Protein AF-A0A453CJI8-F1 (afdb_monomer)

Sequence (149 aa):
KGKRKSSNVQNAESRTASELHGVVWPTHIMERPDSEFKEKLMRLLRKPFSQGECDTLLDKATTRPPATMKRQTRGGVKYYNSEHERQPSYFDGHPDLAKQVRVESASKPNQLALLRGFFFWMENIAHHDQFRPWRDDFKQYKVTMVEIE

Solvent-accessible surface area (backbone atoms only — not comparable to full-atom values): 9452 Å² total; per-residue (Å²): 140,82,92,82,88,83,84,91,82,85,86,68,83,89,69,71,82,52,69,85,68,80,40,85,70,66,64,60,70,72,73,46,78,92,41,74,59,55,54,55,49,51,58,60,62,68,50,79,84,51,70,71,57,35,53,52,51,50,48,61,34,61,48,53,51,59,24,78,42,81,44,83,50,100,92,44,78,46,77,47,70,39,92,84,47,58,38,79,18,56,36,71,77,33,56,70,57,41,44,40,55,72,72,64,39,88,42,71,52,38,30,36,44,52,48,52,40,50,55,51,34,67,78,38,66,87,46,93,81,54,67,60,77,90,52,78,67,69,62,66,63,56,56,64,66,69,75,72,122

Structure (mmCIF, N/CA/C/O backbone):
data_AF-A0A453CJI8-F1
#
_entry.id   AF-A0A453CJI8-F1
#
loop_
_atom_site.group_PDB
_atom_site.id
_atom_site.type_symbol
_atom_site.label_atom_id
_atom_site.label_alt_id
_atom_site.label_comp_id
_atom_site.label_asym_id
_atom_site.label_entity_id
_atom_site.label_seq_id
_atom_site.pdbx_PDB_ins_code
_atom_site.Cartn_x
_atom_site.Cartn_y
_atom_site.Cartn_z
_atom_site.occupancy
_atom_site.B_iso_or_equiv
_atom_site.auth_seq_id
_atom_site.auth_comp_id
_atom_site.auth_asym_id
_atom_site.auth_atom_id
_atom_site.pdbx_PDB_model_num
ATOM 1 N N . LYS A 1 1 ? -19.364 -3.596 62.064 1.00 39.44 1 LYS A N 1
ATOM 2 C CA . LYS A 1 1 ? -19.762 -4.737 61.195 1.00 39.44 1 LYS A CA 1
ATOM 3 C C . LYS A 1 1 ? -20.541 -4.154 60.021 1.00 39.44 1 LYS A C 1
ATOM 5 O O . LYS A 1 1 ? -21.471 -3.427 60.296 1.00 39.44 1 LYS A O 1
ATOM 10 N N . GLY A 1 2 ? -20.259 -4.310 58.737 1.00 37.34 2 GLY A N 1
ATOM 11 C CA . GLY A 1 2 ? -19.220 -4.964 57.955 1.00 37.34 2 GLY A CA 1
ATOM 12 C C . GLY A 1 2 ? -19.528 -4.554 56.507 1.00 37.34 2 GLY A C 1
ATOM 13 O O . GLY A 1 2 ? -20.677 -4.607 56.082 1.00 37.34 2 GLY A O 1
ATOM 14 N N . LYS A 1 3 ? -18.528 -4.043 55.795 1.00 42.19 3 LYS A N 1
ATOM 15 C CA . LYS A 1 3 ? -18.632 -3.522 54.429 1.00 42.19 3 LYS A CA 1
ATOM 16 C C . LYS A 1 3 ? -18.621 -4.694 53.448 1.00 42.19 3 LYS A C 1
ATOM 18 O O . LYS A 1 3 ? -17.707 -5.506 53.539 1.00 42.19 3 LYS A O 1
ATOM 23 N N . ARG A 1 4 ? -19.554 -4.760 52.491 1.00 39.69 4 ARG A N 1
ATOM 24 C CA . ARG A 1 4 ? -19.393 -5.582 51.277 1.00 39.69 4 ARG A CA 1
ATOM 25 C C . ARG A 1 4 ? -19.924 -4.856 50.041 1.00 39.69 4 ARG A C 1
ATOM 27 O O . ARG A 1 4 ? -21.121 -4.703 49.848 1.00 39.69 4 ARG A O 1
ATOM 34 N N . LYS A 1 5 ? -18.957 -4.396 49.241 1.00 40.56 5 LYS A N 1
ATOM 35 C CA . LYS A 1 5 ? -19.054 -4.156 47.798 1.00 40.56 5 LYS A CA 1
ATOM 36 C C . LYS A 1 5 ? -19.120 -5.513 47.082 1.00 40.56 5 LYS A C 1
ATOM 38 O O . LYS A 1 5 ? -18.437 -6.433 47.520 1.00 40.56 5 LYS A O 1
ATOM 43 N N . SER A 1 6 ? -19.815 -5.584 45.950 1.00 35.44 6 SER A N 1
ATOM 44 C CA . SER A 1 6 ? -19.472 -6.469 44.824 1.00 35.44 6 SER A CA 1
ATOM 45 C C . SER A 1 6 ? -20.203 -5.920 43.588 1.00 35.44 6 SER A C 1
ATOM 47 O O . SER A 1 6 ? -21.424 -5.911 43.564 1.00 35.44 6 SER A O 1
ATOM 49 N N . SER A 1 7 ? -19.579 -5.078 42.758 1.00 34.38 7 SER A N 1
ATOM 50 C CA . SER A 1 7 ? -18.630 -5.385 41.670 1.00 34.38 7 SER A CA 1
ATOM 51 C C . SER A 1 7 ? -19.257 -6.193 40.525 1.00 34.38 7 SER A C 1
ATOM 53 O O . SER A 1 7 ? -18.996 -7.383 40.395 1.00 34.38 7 SER A O 1
ATOM 55 N N . ASN A 1 8 ? -20.029 -5.525 39.661 1.00 34.75 8 ASN A N 1
ATOM 56 C CA . ASN A 1 8 ? -20.227 -5.984 38.287 1.00 34.75 8 ASN A CA 1
ATOM 57 C C . ASN A 1 8 ? -19.208 -5.250 37.399 1.00 34.75 8 ASN A C 1
ATOM 59 O O . ASN A 1 8 ? -19.454 -4.140 36.933 1.00 34.75 8 ASN A O 1
ATOM 63 N N . VAL A 1 9 ? -18.012 -5.828 37.279 1.00 42.09 9 VAL A N 1
ATOM 64 C CA . VAL A 1 9 ? -16.918 -5.346 36.424 1.00 42.09 9 VAL A CA 1
ATOM 65 C C . VAL A 1 9 ? -16.673 -6.427 35.382 1.00 42.09 9 VAL A C 1
ATOM 67 O O . VAL A 1 9 ? -15.809 -7.269 35.579 1.00 42.09 9 VAL A O 1
ATOM 70 N N . GLN A 1 10 ? -17.467 -6.442 34.311 1.00 38.75 10 GLN A N 1
ATOM 71 C CA . GLN A 1 10 ? -17.200 -7.272 33.125 1.00 38.75 10 GLN A CA 1
ATOM 72 C C . GLN A 1 10 ? -17.593 -6.588 31.804 1.00 38.75 10 GLN A C 1
ATOM 74 O O . GLN A 1 10 ? -17.902 -7.250 30.825 1.00 38.75 10 GLN A O 1
ATOM 79 N N . ASN A 1 11 ? -17.571 -5.252 31.730 1.00 37.72 11 ASN A N 1
ATOM 80 C CA . ASN A 1 11 ? -17.839 -4.563 30.461 1.00 37.72 11 ASN A CA 1
ATOM 81 C C . ASN A 1 11 ? -16.951 -3.330 30.245 1.00 37.72 11 ASN A C 1
ATOM 83 O O . ASN A 1 11 ? -17.437 -2.227 29.999 1.00 37.72 11 ASN A O 1
ATOM 87 N N . ALA A 1 12 ? -15.639 -3.503 30.417 1.00 36.25 12 ALA A N 1
ATOM 88 C CA . ALA A 1 12 ? -14.665 -2.429 30.211 1.00 36.25 12 ALA A CA 1
ATOM 89 C C . ALA A 1 12 ? -13.472 -2.811 29.315 1.00 36.25 12 ALA A C 1
ATOM 91 O O . ALA A 1 12 ? -12.728 -1.922 28.917 1.00 36.25 12 ALA A O 1
ATOM 92 N N . GLU A 1 13 ? -13.296 -4.084 28.943 1.00 40.97 13 GLU A N 1
ATOM 93 C CA . GLU A 1 13 ? -12.120 -4.516 28.163 1.00 40.97 13 GLU A CA 1
ATOM 94 C C . GLU A 1 13 ? -12.298 -4.427 26.641 1.00 40.97 13 GLU A C 1
ATOM 96 O O . GLU A 1 13 ? -11.321 -4.493 25.903 1.00 40.97 13 GLU A O 1
ATOM 101 N N . SER A 1 14 ? -13.510 -4.179 26.137 1.00 42.97 14 SER A N 1
ATOM 102 C CA . SER A 1 14 ? -13.746 -4.044 24.689 1.00 42.97 14 SER A CA 1
ATOM 103 C C . SER A 1 14 ? -13.574 -2.614 24.160 1.00 42.97 14 SER A C 1
ATOM 105 O O . SER A 1 14 ? -13.653 -2.397 22.954 1.00 42.97 14 SER A O 1
ATOM 107 N N . ARG A 1 15 ? -13.370 -1.620 25.037 1.00 43.38 15 ARG A N 1
ATOM 108 C CA . ARG A 1 15 ? -13.363 -0.193 24.659 1.00 43.38 15 ARG A CA 1
ATOM 109 C C . ARG A 1 15 ? -11.976 0.424 24.470 1.00 43.38 15 ARG A C 1
ATOM 111 O O . ARG A 1 15 ? -11.882 1.503 23.906 1.00 43.38 15 ARG A O 1
ATOM 118 N N . THR A 1 16 ? -10.895 -0.240 24.868 1.00 46.06 16 THR A N 1
ATOM 119 C CA . THR A 1 16 ? -9.615 0.452 25.132 1.00 46.06 16 THR A CA 1
ATOM 120 C C . THR A 1 16 ? -8.413 -0.042 24.329 1.00 46.06 16 THR A C 1
ATOM 122 O O . THR A 1 16 ? -7.276 0.243 24.692 1.00 46.06 16 THR A O 1
ATOM 125 N N . ALA A 1 17 ? -8.617 -0.727 23.200 1.00 44.47 17 ALA A N 1
ATOM 126 C CA . ALA A 1 17 ? -7.512 -1.039 22.284 1.00 44.47 17 ALA A CA 1
ATOM 127 C C . ALA A 1 17 ? -7.399 -0.064 21.093 1.00 44.47 17 ALA A C 1
ATOM 129 O O . ALA A 1 17 ? -6.310 0.082 20.538 1.00 44.47 17 ALA A O 1
ATOM 130 N N . SER A 1 18 ? -8.493 0.613 20.721 1.00 47.69 18 SER A N 1
ATOM 131 C CA . SER A 1 18 ? -8.573 1.437 19.500 1.00 47.69 18 SER A CA 1
ATOM 132 C C . SER A 1 18 ? -8.396 2.945 19.733 1.00 47.69 18 SER A C 1
ATOM 134 O O . SER A 1 18 ? -8.061 3.670 18.801 1.00 47.69 18 SER A O 1
ATOM 136 N N . GLU A 1 19 ? -8.584 3.441 20.959 1.00 45.34 19 GLU A N 1
ATOM 137 C CA . GLU A 1 19 ? -8.604 4.890 21.238 1.00 45.34 19 GLU A CA 1
ATOM 138 C C . GLU A 1 19 ? -7.224 5.535 21.426 1.00 45.34 19 GLU A C 1
ATOM 140 O O . GLU A 1 19 ? -7.112 6.757 21.409 1.00 45.34 19 GLU A O 1
ATOM 145 N N . LEU A 1 20 ? -6.147 4.758 21.559 1.00 47.41 20 LEU A N 1
ATOM 146 C CA . LEU A 1 20 ? -4.849 5.316 21.960 1.00 47.41 20 LEU A CA 1
ATOM 147 C C . LEU A 1 20 ? -4.075 6.031 20.840 1.00 47.41 20 LEU A C 1
ATOM 149 O O . LEU A 1 20 ? -3.029 6.611 21.120 1.00 47.41 20 LEU A O 1
ATOM 153 N N . HIS A 1 21 ? -4.550 6.021 19.588 1.00 51.66 21 HIS A N 1
ATOM 154 C CA . HIS A 1 21 ? -3.794 6.641 18.489 1.00 51.66 21 HIS A CA 1
ATOM 155 C C . HIS A 1 21 ? -4.623 7.309 17.377 1.00 51.66 21 HIS A C 1
ATOM 157 O O . HIS A 1 21 ? -4.075 7.650 16.326 1.00 51.66 21 HIS A O 1
ATOM 163 N N . GLY A 1 22 ? -5.931 7.504 17.591 1.00 55.12 22 GLY A N 1
ATOM 164 C CA . GLY A 1 22 ? -6.822 8.174 16.630 1.00 55.12 22 GLY A CA 1
ATOM 165 C C . GLY A 1 22 ? -7.068 7.405 15.326 1.00 55.12 22 GLY A C 1
ATOM 166 O O . GLY A 1 22 ? -7.622 7.975 14.388 1.00 55.12 22 GLY A O 1
ATOM 167 N N . VAL A 1 23 ? -6.662 6.129 15.263 1.00 59.59 23 VAL A N 1
ATOM 168 C CA . VAL A 1 23 ? -6.864 5.268 14.097 1.00 59.59 23 VAL A CA 1
ATOM 169 C C . VAL A 1 23 ? -8.098 4.401 14.286 1.00 59.59 23 VAL A C 1
ATOM 171 O O . VAL A 1 23 ? -8.090 3.439 15.053 1.00 59.59 23 VAL A O 1
ATOM 174 N N . VAL A 1 24 ? -9.162 4.741 13.562 1.00 63.75 24 VAL A N 1
ATOM 175 C CA . VAL A 1 24 ? -10.389 3.942 13.517 1.00 63.75 24 VAL A CA 1
ATOM 176 C C . VAL A 1 24 ? -10.178 2.806 12.525 1.00 63.75 24 VAL A C 1
ATOM 178 O O . VAL A 1 24 ? -10.236 3.000 11.312 1.00 63.75 24 VAL A O 1
ATOM 181 N N . TRP A 1 25 ? -9.907 1.616 13.050 1.00 69.31 25 TRP A N 1
ATOM 182 C CA . TRP A 1 25 ? -9.832 0.410 12.237 1.00 69.31 25 TRP A CA 1
ATOM 183 C C . TRP A 1 25 ? -11.227 -0.093 11.882 1.00 69.31 25 TRP A C 1
ATOM 185 O O . TRP A 1 25 ? -12.130 -0.017 12.722 1.00 69.31 25 TRP A O 1
ATOM 195 N N . PRO A 1 26 ? -11.427 -0.647 10.675 1.00 69.38 26 PRO A N 1
ATOM 196 C CA . PRO A 1 26 ? -12.716 -1.215 10.341 1.00 69.38 26 PRO A CA 1
ATOM 197 C C . PRO A 1 26 ? -12.994 -2.427 11.245 1.00 69.38 26 PRO A C 1
ATOM 199 O O . PRO A 1 26 ? -12.104 -3.241 11.510 1.00 69.38 26 PRO A O 1
ATOM 202 N N . THR A 1 27 ? -14.236 -2.559 11.715 1.00 72.81 27 THR A N 1
ATOM 203 C CA . THR A 1 27 ? -14.619 -3.553 12.736 1.00 72.81 27 THR A CA 1
ATOM 204 C C . THR A 1 27 ? -14.308 -4.993 12.323 1.00 72.81 27 THR A C 1
ATOM 206 O O . THR A 1 27 ? -14.000 -5.818 13.180 1.00 72.81 27 THR A O 1
ATOM 209 N N . HIS A 1 28 ? -14.263 -5.277 11.016 1.00 78.44 28 HIS A N 1
ATOM 210 C CA . HIS A 1 28 ? -13.969 -6.606 10.476 1.00 78.44 28 HIS A CA 1
ATOM 211 C C . HIS A 1 28 ? -12.599 -7.166 10.903 1.00 78.44 28 HIS A C 1
ATOM 213 O O . HIS A 1 28 ? -12.446 -8.383 10.997 1.00 78.44 28 HIS A O 1
ATOM 219 N N . ILE A 1 29 ? -11.597 -6.314 11.176 1.00 82.69 29 ILE A N 1
ATOM 220 C CA . ILE A 1 29 ? -10.287 -6.778 11.671 1.00 82.69 29 ILE A CA 1
ATOM 221 C C . ILE A 1 29 ? -10.447 -7.352 13.083 1.00 82.69 29 ILE A C 1
ATOM 223 O O . ILE A 1 29 ? -9.816 -8.349 13.425 1.00 82.69 29 ILE A O 1
ATOM 227 N N . MET A 1 30 ? -11.291 -6.729 13.910 1.00 81.62 30 MET A N 1
ATOM 228 C CA . MET A 1 30 ? -11.521 -7.136 15.300 1.00 81.62 30 MET A CA 1
ATOM 229 C C . MET A 1 30 ? -12.447 -8.348 15.395 1.00 81.62 30 MET A C 1
ATOM 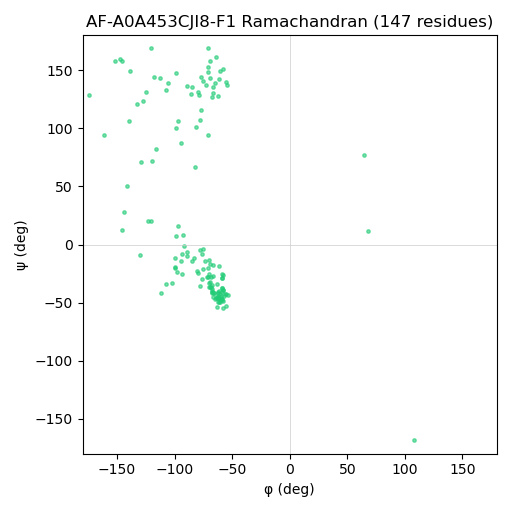231 O O . MET A 1 30 ? -12.221 -9.207 16.240 1.00 81.62 30 MET A O 1
ATOM 235 N N . GLU A 1 31 ? -13.434 -8.439 14.502 1.00 81.44 31 GLU A N 1
ATOM 236 C CA . GLU A 1 31 ? -14.384 -9.558 14.412 1.00 81.44 31 GLU A CA 1
ATOM 237 C C . GLU A 1 31 ? -13.749 -10.874 13.929 1.00 81.44 31 GLU A C 1
ATOM 239 O O . GLU A 1 31 ? -14.347 -11.941 14.078 1.00 81.44 31 GLU A O 1
ATOM 244 N N . ARG A 1 32 ? -12.553 -10.812 13.333 1.00 81.50 32 ARG A N 1
ATOM 245 C CA . ARG A 1 32 ? -11.789 -11.991 12.915 1.00 81.50 32 ARG A CA 1
ATOM 246 C C . ARG A 1 32 ? -11.271 -12.774 14.129 1.00 81.50 32 ARG A C 1
ATOM 248 O O . ARG A 1 32 ? -10.844 -12.143 15.100 1.00 81.50 32 ARG A O 1
ATOM 255 N N . PRO A 1 33 ? -11.244 -14.119 14.074 1.00 83.56 33 PRO A N 1
ATOM 256 C CA . PRO A 1 33 ? -10.629 -14.929 15.122 1.00 83.56 33 PRO A CA 1
ATOM 257 C C . PRO A 1 33 ? -9.157 -14.549 15.304 1.00 83.56 33 PRO A C 1
ATOM 259 O O . PRO A 1 33 ? -8.505 -14.070 14.370 1.00 83.56 33 PRO A O 1
ATOM 262 N N . ASP A 1 34 ? -8.650 -14.730 16.521 1.00 85.00 34 ASP A N 1
ATOM 263 C CA . ASP A 1 34 ? -7.247 -14.464 16.808 1.00 85.00 34 ASP A CA 1
ATOM 264 C C . ASP A 1 34 ? -6.359 -15.456 16.058 1.00 85.00 34 ASP A C 1
ATOM 266 O O . ASP A 1 34 ? -6.601 -16.662 16.038 1.00 85.00 34 ASP A O 1
ATOM 270 N N . SER A 1 35 ? -5.365 -14.908 15.368 1.00 87.44 35 SER A N 1
ATOM 271 C CA . SER A 1 35 ? -4.457 -15.638 14.499 1.00 87.44 35 SER A CA 1
ATOM 272 C C . SER A 1 35 ? -3.077 -14.996 14.571 1.00 87.44 35 SER A C 1
ATOM 274 O O . SER A 1 35 ? -2.954 -13.811 14.903 1.00 87.44 35 SER A O 1
ATOM 276 N N . GLU A 1 36 ? -2.032 -15.750 14.234 1.00 89.88 36 GLU A N 1
ATOM 277 C CA . GLU A 1 36 ? -0.663 -15.228 14.253 1.00 89.88 36 GLU A CA 1
ATOM 278 C C . GLU A 1 36 ? -0.523 -14.003 13.332 1.00 89.88 36 GLU A C 1
ATOM 280 O O . GLU A 1 36 ? 0.117 -13.008 13.693 1.00 89.88 36 GLU A O 1
ATOM 285 N N . PHE A 1 37 ? -1.186 -14.030 12.170 1.00 90.00 37 PHE A N 1
ATOM 286 C CA . PHE A 1 37 ? -1.243 -12.891 11.262 1.00 90.00 37 PHE A CA 1
ATOM 287 C C . PHE A 1 37 ? -1.912 -11.675 11.914 1.00 90.00 37 PHE A C 1
ATOM 289 O O . PHE A 1 37 ? -1.345 -10.578 11.890 1.00 90.00 37 PHE A O 1
ATOM 296 N N . LYS A 1 38 ? -3.092 -11.851 12.529 1.00 90.19 38 LYS A N 1
ATOM 297 C CA . LYS A 1 38 ? -3.832 -10.762 13.193 1.00 90.19 38 LYS A CA 1
ATOM 298 C C . LYS A 1 38 ? -3.006 -10.146 14.319 1.00 90.19 38 LYS A C 1
ATOM 300 O O . LYS A 1 38 ? -2.933 -8.922 14.418 1.00 90.19 38 LYS A O 1
ATOM 305 N N . GLU A 1 39 ? -2.355 -10.958 15.145 1.00 90.69 39 GLU A N 1
ATOM 306 C CA . GLU A 1 39 ? -1.529 -10.470 16.252 1.00 90.69 39 GLU A CA 1
ATOM 307 C C . GLU A 1 39 ? -0.325 -9.654 15.769 1.00 90.69 39 GLU A C 1
ATOM 309 O O . GLU A 1 39 ? -0.060 -8.559 16.284 1.00 90.69 39 GLU A O 1
ATOM 314 N N . LYS A 1 40 ? 0.397 -10.157 14.760 1.00 92.38 40 LYS A N 1
ATOM 315 C CA . LYS A 1 40 ? 1.536 -9.457 14.145 1.00 92.38 40 LYS A CA 1
ATOM 316 C C . LYS A 1 40 ? 1.101 -8.145 13.501 1.00 92.38 40 LYS A C 1
ATOM 318 O O . LYS A 1 40 ? 1.738 -7.114 13.738 1.00 92.38 40 LYS A O 1
ATOM 323 N N . LEU A 1 41 ? -0.009 -8.165 12.765 1.00 91.62 41 LEU A N 1
ATOM 324 C CA . LEU A 1 41 ? -0.614 -6.974 12.183 1.00 91.62 41 LEU A CA 1
ATOM 325 C C . 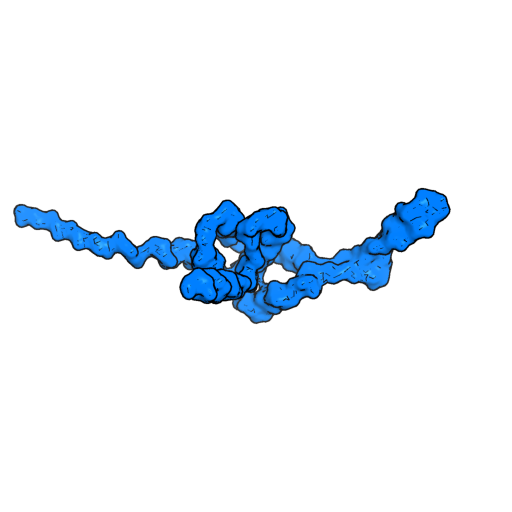LEU A 1 41 ? -0.948 -5.961 13.281 1.00 91.62 41 LEU A C 1
ATOM 327 O O . LEU A 1 41 ? -0.451 -4.840 13.252 1.00 91.62 41 LEU A O 1
ATOM 331 N N . MET A 1 42 ? -1.699 -6.353 14.310 1.00 89.62 42 MET A N 1
ATOM 332 C CA . MET A 1 42 ? -2.079 -5.452 15.403 1.00 89.62 42 MET A CA 1
ATOM 333 C C . MET A 1 42 ? -0.872 -4.855 16.127 1.00 89.62 42 MET A C 1
ATOM 335 O O . MET A 1 42 ? -0.884 -3.674 16.477 1.00 89.62 42 MET A O 1
ATOM 339 N N . ARG A 1 43 ? 0.204 -5.625 16.311 1.00 90.69 43 ARG A N 1
ATOM 340 C CA . ARG A 1 43 ? 1.460 -5.116 16.879 1.00 90.69 43 ARG A CA 1
ATOM 341 C C . ARG A 1 43 ? 2.086 -4.024 16.010 1.00 90.69 43 ARG A C 1
ATOM 343 O O . ARG A 1 43 ? 2.575 -3.035 16.551 1.00 90.69 43 ARG A O 1
ATOM 350 N N . LEU A 1 44 ? 2.066 -4.179 14.687 1.00 90.12 44 LEU A N 1
ATOM 351 C CA 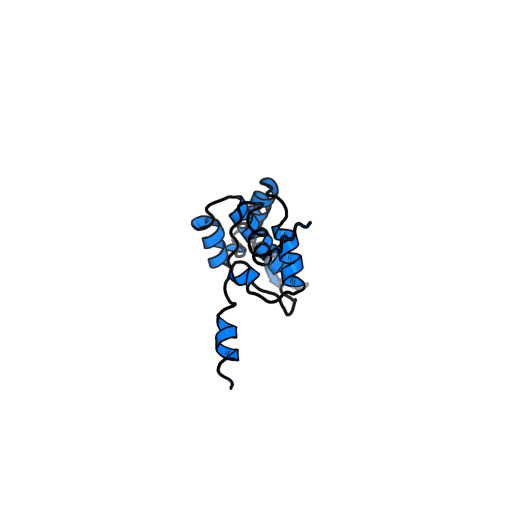. LEU A 1 44 ? 2.540 -3.150 13.756 1.00 90.12 44 LEU A CA 1
ATOM 352 C C . LEU A 1 44 ? 1.653 -1.909 13.773 1.00 90.12 44 LEU A C 1
ATOM 354 O O . LEU A 1 44 ? 2.164 -0.791 13.757 1.00 90.12 44 LEU A O 1
ATOM 358 N N . LEU A 1 45 ? 0.339 -2.097 13.840 1.00 86.62 45 LEU A N 1
ATOM 359 C CA . LEU A 1 45 ? -0.632 -1.005 13.827 1.00 86.62 45 LEU A CA 1
ATOM 360 C C . LEU A 1 45 ? -0.626 -0.188 15.124 1.00 86.62 45 LEU A C 1
ATOM 362 O O . LEU A 1 45 ? -0.895 1.008 15.086 1.00 86.62 45 LEU A O 1
ATOM 366 N N . ARG A 1 46 ? -0.248 -0.802 16.253 1.00 87.44 46 ARG A N 1
ATOM 367 C CA . ARG A 1 46 ? -0.048 -0.124 17.547 1.00 87.44 46 ARG A CA 1
ATOM 368 C C . ARG A 1 46 ? 1.172 0.797 17.587 1.00 87.44 46 ARG A C 1
ATOM 370 O O . ARG A 1 46 ? 1.300 1.573 18.530 1.00 87.44 46 ARG A O 1
ATOM 377 N N . LYS A 1 47 ? 2.087 0.714 16.614 1.00 88.25 47 LYS A N 1
ATOM 378 C CA . LYS A 1 47 ? 3.246 1.615 16.562 1.00 88.25 47 LYS A CA 1
ATOM 379 C C . LYS A 1 47 ? 2.774 3.066 16.413 1.00 88.25 47 LYS A C 1
ATOM 381 O O . LYS A 1 47 ? 1.844 3.315 15.642 1.00 88.25 47 LYS A O 1
ATOM 386 N N . PRO A 1 48 ? 3.437 4.034 17.063 1.00 87.75 48 PRO A N 1
ATOM 387 C CA . PRO A 1 48 ? 3.034 5.425 16.963 1.00 87.75 48 PRO A CA 1
ATOM 388 C C . PRO A 1 48 ? 3.185 5.969 15.542 1.00 87.75 48 PRO A C 1
ATOM 390 O O . PRO A 1 48 ? 3.885 5.395 14.702 1.00 87.75 48 PRO A O 1
ATOM 393 N N . PHE A 1 49 ? 2.507 7.078 15.267 1.00 87.38 49 PHE A N 1
ATOM 394 C CA . PHE A 1 49 ? 2.582 7.751 13.976 1.00 87.38 49 PHE A CA 1
ATOM 395 C C . PHE A 1 49 ? 3.979 8.338 13.735 1.00 87.38 49 PHE A C 1
ATOM 397 O O . PHE A 1 49 ? 4.542 8.994 14.608 1.00 87.38 49 PHE A O 1
ATOM 404 N N . SER A 1 50 ? 4.504 8.141 12.526 1.00 91.69 50 SER A N 1
ATOM 405 C CA . SER A 1 50 ? 5.737 8.764 12.049 1.00 91.69 50 SER A CA 1
ATOM 406 C C . SER A 1 50 ? 5.507 9.344 10.658 1.00 91.69 50 SER A C 1
ATOM 408 O O . SER A 1 50 ? 5.155 8.620 9.726 1.00 91.69 50 SER A O 1
ATOM 410 N N . GLN A 1 51 ? 5.714 10.655 10.512 1.00 90.62 51 GLN A N 1
ATOM 411 C CA . GLN A 1 51 ? 5.510 11.352 9.241 1.00 90.62 51 GLN A CA 1
ATOM 412 C C . GLN A 1 51 ? 6.460 10.826 8.156 1.00 90.62 51 GLN A C 1
ATOM 414 O O . GLN A 1 51 ? 6.009 10.479 7.070 1.00 90.62 51 GLN A O 1
ATOM 419 N N . GLY A 1 52 ? 7.750 10.663 8.476 1.00 93.69 52 GLY A N 1
ATOM 420 C CA . GLY A 1 52 ? 8.740 10.160 7.517 1.00 93.69 52 GLY A CA 1
ATOM 421 C C . GLY A 1 52 ? 8.451 8.731 7.047 1.00 93.69 52 GLY A C 1
ATOM 422 O O . GLY A 1 52 ? 8.669 8.402 5.883 1.00 93.69 52 GLY A O 1
ATOM 423 N N . GLU A 1 53 ? 7.896 7.889 7.923 1.00 94.94 53 GLU A N 1
ATOM 424 C CA . GLU A 1 53 ? 7.428 6.556 7.533 1.00 94.94 53 GLU A CA 1
ATOM 425 C C . GLU A 1 53 ? 6.232 6.646 6.582 1.00 94.94 53 GLU A C 1
ATOM 427 O O . GLU A 1 53 ? 6.215 5.968 5.557 1.00 94.94 53 GLU A O 1
ATOM 432 N N . CYS A 1 54 ? 5.259 7.508 6.889 1.00 92.38 54 CYS A N 1
ATOM 433 C CA . CYS A 1 54 ? 4.085 7.715 6.046 1.00 92.38 54 CYS A CA 1
ATOM 434 C C . CYS A 1 54 ? 4.482 8.153 4.637 1.00 92.38 54 CYS A C 1
ATOM 436 O O . CYS A 1 54 ? 4.016 7.560 3.666 1.00 92.38 54 CYS A O 1
ATOM 438 N N . ASP A 1 55 ? 5.369 9.140 4.527 1.00 94.12 55 ASP A N 1
ATOM 439 C CA . ASP A 1 55 ? 5.821 9.662 3.237 1.00 94.12 55 ASP A CA 1
ATOM 440 C C . ASP A 1 55 ? 6.609 8.603 2.457 1.00 94.12 55 ASP A C 1
ATOM 442 O O . ASP A 1 55 ? 6.358 8.400 1.273 1.00 94.12 55 ASP A O 1
ATOM 446 N N . THR A 1 56 ? 7.474 7.841 3.135 1.00 95.50 56 THR A N 1
ATOM 447 C CA . THR A 1 56 ? 8.235 6.745 2.512 1.00 95.50 56 THR A CA 1
ATOM 448 C C . THR A 1 56 ? 7.320 5.648 1.967 1.00 95.50 56 THR A C 1
ATOM 450 O O . THR A 1 56 ? 7.514 5.163 0.853 1.00 95.50 56 THR A O 1
ATOM 453 N N . LEU A 1 57 ? 6.326 5.214 2.747 1.00 94.69 57 LEU A N 1
ATOM 454 C CA . LEU A 1 57 ? 5.400 4.168 2.312 1.00 94.69 57 LEU A CA 1
ATOM 455 C C . LEU A 1 57 ? 4.465 4.669 1.208 1.00 94.69 57 LEU A C 1
ATOM 457 O O . LEU A 1 57 ? 4.154 3.916 0.287 1.00 94.69 57 LEU A O 1
ATOM 461 N N . LEU A 1 58 ? 4.041 5.932 1.271 1.00 94.06 58 LEU A N 1
ATOM 462 C CA . LEU A 1 58 ? 3.191 6.542 0.253 1.00 94.06 58 LEU A CA 1
ATOM 463 C C . LEU A 1 58 ? 3.928 6.698 -1.083 1.00 94.06 58 LEU A C 1
ATOM 465 O O . LEU A 1 58 ? 3.352 6.404 -2.136 1.00 94.06 58 LEU A O 1
ATOM 469 N N . ASP A 1 59 ? 5.193 7.118 -1.036 1.00 94.75 59 ASP A N 1
ATOM 470 C CA . ASP A 1 59 ? 6.073 7.205 -2.200 1.00 94.75 59 ASP A CA 1
ATOM 471 C C . ASP A 1 59 ? 6.271 5.827 -2.836 1.00 94.75 59 ASP A C 1
ATOM 473 O O . ASP A 1 59 ? 6.000 5.649 -4.025 1.00 94.75 59 ASP A O 1
ATOM 477 N N . LYS A 1 60 ? 6.600 4.809 -2.031 1.00 94.44 60 LYS A N 1
ATOM 478 C CA . LYS A 1 60 ? 6.686 3.418 -2.503 1.00 94.44 60 LYS A CA 1
ATOM 479 C C . LYS A 1 60 ? 5.384 2.940 -3.141 1.00 94.44 60 LYS A C 1
ATOM 481 O O . LYS A 1 60 ? 5.427 2.275 -4.170 1.00 94.44 60 LYS A O 1
ATOM 486 N N . ALA A 1 61 ? 4.237 3.266 -2.545 1.00 93.75 61 ALA A N 1
ATOM 487 C CA . ALA A 1 61 ? 2.927 2.839 -3.035 1.00 93.75 61 ALA A CA 1
ATOM 488 C C . ALA A 1 61 ? 2.523 3.509 -4.361 1.00 93.75 61 ALA A C 1
ATOM 490 O O . ALA A 1 61 ? 1.830 2.896 -5.175 1.00 93.75 61 ALA A O 1
ATOM 491 N N . THR A 1 62 ? 2.956 4.753 -4.577 1.00 93.88 62 THR A N 1
ATOM 492 C CA 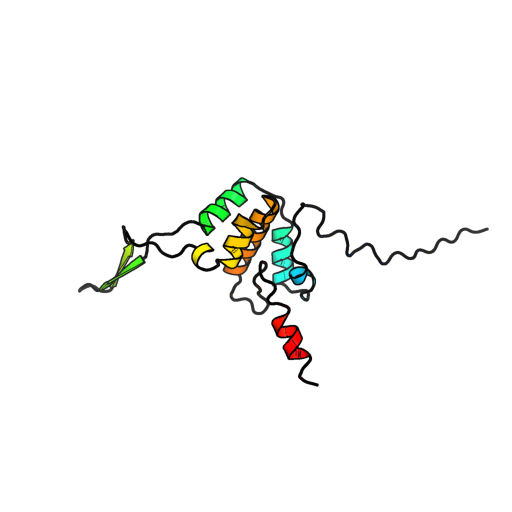. THR A 1 62 ? 2.597 5.564 -5.753 1.00 93.88 62 THR A CA 1
ATOM 493 C C . THR A 1 62 ? 3.622 5.454 -6.883 1.00 93.88 62 THR A C 1
ATOM 495 O O . THR A 1 62 ? 3.282 5.665 -8.048 1.00 93.88 62 THR A O 1
ATOM 498 N N . THR A 1 63 ? 4.873 5.126 -6.564 1.00 93.50 63 THR A N 1
ATOM 499 C CA . THR A 1 63 ? 5.954 5.054 -7.547 1.00 93.50 63 THR A CA 1
ATOM 500 C C . THR A 1 63 ? 5.667 3.986 -8.597 1.00 93.50 63 THR A C 1
ATOM 502 O O . THR A 1 63 ? 5.407 2.826 -8.286 1.00 93.50 63 THR A O 1
ATOM 505 N N . ARG A 1 64 ? 5.751 4.394 -9.867 1.00 92.50 64 ARG A N 1
ATOM 506 C CA . ARG A 1 64 ? 5.695 3.514 -11.038 1.00 92.50 64 ARG A CA 1
ATOM 507 C C . ARG A 1 64 ? 7.121 3.236 -11.527 1.00 92.50 64 ARG A C 1
ATOM 509 O O . ARG A 1 64 ? 7.703 4.119 -12.181 1.00 92.50 64 ARG A O 1
ATOM 516 N N . PRO A 1 65 ? 7.720 2.075 -11.200 1.00 88.25 65 PRO A N 1
ATOM 517 C CA . PRO A 1 65 ? 9.085 1.771 -11.609 1.00 88.25 65 PRO A CA 1
ATOM 518 C C . PRO A 1 65 ? 9.169 1.551 -13.131 1.00 88.25 65 PRO A C 1
ATOM 520 O O . PRO A 1 65 ? 8.153 1.270 -13.769 1.00 88.25 65 PRO A O 1
ATOM 523 N N . PRO A 1 66 ? 10.352 1.700 -13.750 1.00 90.38 66 PRO A N 1
ATOM 524 C CA . PRO A 1 66 ? 10.551 1.375 -15.161 1.00 90.38 66 PRO A CA 1
ATOM 525 C C . PRO A 1 66 ? 10.156 -0.069 -15.478 1.00 90.38 66 PRO A C 1
ATOM 527 O O . PRO A 1 66 ? 10.454 -0.980 -14.707 1.00 90.38 66 PRO A O 1
ATOM 530 N N . ALA A 1 67 ? 9.506 -0.292 -16.619 1.00 89.62 67 ALA A N 1
ATOM 531 C CA . ALA A 1 67 ? 9.162 -1.639 -17.053 1.00 89.62 67 ALA A CA 1
ATOM 532 C C . ALA A 1 67 ? 10.422 -2.434 -17.399 1.00 89.62 67 ALA A C 1
ATOM 534 O O . ALA A 1 67 ? 11.239 -2.000 -18.212 1.00 89.62 67 ALA A O 1
ATOM 535 N N . THR A 1 68 ? 10.577 -3.616 -16.804 1.00 91.69 68 THR A N 1
ATOM 536 C CA . THR A 1 68 ? 11.644 -4.540 -17.188 1.00 91.69 68 THR A CA 1
ATOM 537 C C . THR A 1 68 ? 11.261 -5.245 -18.484 1.00 91.69 68 THR A C 1
ATOM 539 O O . THR A 1 68 ? 10.303 -6.016 -18.535 1.00 91.69 68 THR A O 1
ATOM 542 N N . MET A 1 69 ? 12.028 -5.001 -19.539 1.00 88.44 69 MET A N 1
ATOM 543 C CA . MET A 1 69 ? 11.856 -5.625 -20.844 1.00 88.44 69 MET A CA 1
ATOM 544 C C . MET A 1 69 ? 12.817 -6.793 -21.017 1.00 88.44 69 MET A C 1
ATOM 546 O O . MET A 1 69 ? 13.946 -6.771 -20.524 1.00 88.44 69 MET A O 1
ATOM 550 N N . LYS A 1 70 ? 12.377 -7.805 -21.770 1.00 92.62 70 LYS A N 1
ATOM 551 C CA . LYS A 1 70 ? 13.204 -8.947 -22.171 1.00 92.62 70 LYS A CA 1
ATOM 552 C C . LYS A 1 70 ? 13.546 -8.846 -23.653 1.00 92.62 70 LYS A C 1
ATOM 554 O O . LYS A 1 70 ? 12.663 -8.654 -24.486 1.00 92.62 70 LYS A O 1
ATOM 559 N N . ARG A 1 71 ? 14.818 -9.037 -23.998 1.00 91.12 71 ARG A N 1
ATOM 560 C CA . ARG A 1 71 ? 15.278 -9.145 -25.388 1.00 91.12 71 ARG A CA 1
ATOM 561 C C . ARG A 1 71 ? 16.087 -10.413 -25.566 1.00 91.12 71 ARG A C 1
ATOM 563 O O . ARG A 1 71 ? 17.085 -10.628 -24.880 1.00 91.12 71 ARG A O 1
ATOM 570 N N . GLN A 1 72 ? 15.664 -11.245 -26.511 1.00 93.81 72 GLN A N 1
ATOM 571 C CA . GLN A 1 72 ? 16.430 -12.413 -26.918 1.00 93.81 72 GLN A CA 1
ATOM 572 C C . GLN A 1 72 ? 17.564 -11.977 -27.848 1.00 93.81 72 GLN A C 1
ATOM 574 O O . GLN A 1 72 ? 17.360 -11.248 -28.818 1.00 93.81 72 GLN A O 1
ATOM 579 N N . THR A 1 73 ? 18.775 -12.409 -27.525 1.00 92.00 73 THR A N 1
ATOM 580 C CA . THR A 1 73 ? 19.989 -12.176 -28.308 1.00 92.00 73 THR A CA 1
ATOM 581 C C . THR A 1 73 ? 20.596 -13.518 -28.711 1.00 92.00 73 THR A C 1
ATOM 583 O O . THR A 1 73 ? 20.216 -14.562 -28.180 1.00 92.00 73 THR A O 1
ATOM 586 N N . ARG A 1 74 ? 21.581 -13.509 -29.619 1.00 93.31 74 ARG A N 1
ATOM 587 C CA . ARG A 1 74 ? 22.326 -14.727 -29.990 1.00 93.31 74 ARG A CA 1
ATOM 588 C C . ARG A 1 74 ? 23.033 -15.381 -28.790 1.00 93.31 74 ARG A C 1
ATOM 590 O O . ARG A 1 74 ? 23.249 -16.582 -28.811 1.00 93.31 74 ARG A O 1
ATOM 597 N N . GLY A 1 75 ? 23.352 -14.600 -27.751 1.00 93.06 75 GLY A N 1
ATOM 598 C CA . GLY A 1 75 ? 23.959 -15.066 -26.499 1.00 93.06 75 GLY A CA 1
ATOM 599 C C . GLY A 1 75 ? 22.964 -15.316 -25.360 1.00 93.06 75 GLY A C 1
ATOM 600 O O . GLY A 1 75 ? 23.381 -15.369 -24.209 1.00 93.06 75 GLY A O 1
ATOM 601 N N . GLY A 1 76 ? 21.660 -15.409 -25.647 1.00 94.12 76 GLY A N 1
ATOM 602 C CA . GLY A 1 76 ? 20.614 -15.636 -24.643 1.00 94.12 76 GLY A CA 1
ATOM 603 C C . GLY A 1 76 ? 19.740 -14.412 -24.358 1.00 94.12 76 GLY A C 1
ATOM 604 O O . GLY A 1 76 ? 19.746 -13.428 -25.103 1.00 94.12 76 GLY A O 1
ATOM 605 N N . VAL A 1 77 ? 18.939 -14.487 -23.293 1.00 95.44 77 VAL A N 1
ATOM 606 C CA . VAL A 1 77 ? 17.979 -13.438 -22.910 1.00 95.44 77 VAL A CA 1
ATOM 607 C C . VAL A 1 77 ? 18.666 -12.381 -22.049 1.00 95.44 77 VAL A C 1
ATOM 609 O O . VAL A 1 77 ? 19.307 -12.709 -21.055 1.00 95.44 77 VAL A O 1
ATOM 612 N N . LYS A 1 78 ? 18.505 -11.106 -22.412 1.00 93.69 78 LYS A N 1
ATOM 613 C CA . LYS A 1 78 ? 18.915 -9.958 -21.594 1.00 93.69 78 LYS A CA 1
ATOM 614 C C . LYS A 1 78 ? 17.697 -9.182 -21.111 1.00 93.69 78 LYS A C 1
ATOM 616 O O . LYS A 1 78 ? 16.737 -9.008 -21.863 1.00 93.69 78 LYS A O 1
ATOM 621 N N . TYR A 1 79 ? 17.786 -8.687 -19.882 1.00 92.94 79 TYR A N 1
ATOM 622 C CA . TYR A 1 79 ? 16.791 -7.814 -19.270 1.00 92.94 79 TYR A CA 1
ATOM 623 C C . TYR A 1 79 ? 17.322 -6.384 -19.211 1.00 92.94 79 TYR A C 1
ATOM 625 O O . TYR A 1 79 ? 18.503 -6.176 -18.933 1.00 92.94 79 TYR A O 1
ATOM 633 N N . TYR A 1 80 ? 16.468 -5.409 -19.496 1.00 91.25 80 TYR A N 1
ATOM 634 C CA . TYR A 1 80 ? 16.795 -3.985 -19.411 1.00 91.25 80 TYR A CA 1
ATOM 635 C C . TYR A 1 80 ? 15.554 -3.188 -19.012 1.00 91.25 80 TYR A C 1
ATOM 637 O O . TYR A 1 80 ? 14.431 -3.659 -19.175 1.00 91.25 80 TYR A O 1
ATOM 645 N N . ASN A 1 81 ? 15.755 -1.984 -18.487 1.00 91.44 81 ASN A N 1
ATOM 646 C CA . ASN A 1 81 ? 14.659 -1.094 -18.120 1.00 91.44 81 ASN A CA 1
ATOM 647 C C . ASN A 1 81 ? 14.209 -0.284 -19.338 1.00 91.44 81 ASN A C 1
ATOM 649 O O . ASN A 1 81 ? 15.043 0.241 -20.073 1.00 91.44 81 ASN A O 1
ATOM 653 N N . SER A 1 82 ? 12.899 -0.180 -19.542 1.00 89.94 82 SER A N 1
ATOM 654 C CA . SER A 1 82 ? 12.312 0.702 -20.546 1.00 89.94 82 SER A CA 1
ATOM 655 C C . SER A 1 82 ? 12.423 2.160 -20.106 1.00 89.94 82 SER A C 1
ATOM 657 O O . SER A 1 82 ? 12.163 2.487 -18.948 1.00 89.94 82 SER A O 1
ATOM 659 N N . GLU A 1 83 ? 12.778 3.046 -21.034 1.00 86.50 83 GLU A N 1
ATOM 660 C CA . GLU A 1 83 ? 12.810 4.493 -20.786 1.00 86.50 83 GLU A CA 1
ATOM 661 C C . GLU A 1 83 ? 11.403 5.109 -20.786 1.00 86.50 83 GLU A C 1
ATOM 663 O O . GLU A 1 83 ? 11.146 6.088 -20.082 1.00 86.50 83 GLU A O 1
ATOM 668 N N . HIS A 1 84 ? 10.479 4.520 -21.550 1.00 87.19 84 HIS A N 1
ATOM 669 C CA . HIS A 1 84 ? 9.140 5.072 -21.778 1.00 87.19 84 HIS A CA 1
ATOM 670 C C . HIS A 1 84 ? 8.042 4.293 -21.054 1.00 87.19 84 HIS A C 1
ATOM 672 O O . HIS A 1 84 ? 7.062 4.883 -20.602 1.00 87.19 84 HIS A O 1
ATOM 678 N N . GLU A 1 85 ? 8.198 2.975 -20.915 1.00 90.00 85 GLU A N 1
ATOM 679 C CA . GLU A 1 85 ? 7.199 2.139 -20.255 1.00 90.00 85 GLU A CA 1
ATOM 680 C C . GLU A 1 85 ? 7.463 2.057 -18.751 1.00 90.00 85 GLU A C 1
ATOM 682 O O . GLU A 1 85 ? 8.592 1.856 -18.294 1.00 90.00 85 GLU A O 1
ATOM 687 N N . ARG A 1 86 ? 6.394 2.178 -17.964 1.00 91.44 86 ARG A N 1
ATOM 688 C CA . ARG A 1 86 ? 6.424 2.029 -16.508 1.00 91.44 86 ARG A CA 1
ATOM 689 C C . ARG A 1 86 ? 5.552 0.853 -16.093 1.00 91.44 86 ARG A C 1
ATOM 691 O O . ARG A 1 86 ? 4.492 0.634 -16.675 1.00 91.44 86 ARG A O 1
ATOM 698 N N . GLN A 1 87 ? 5.975 0.126 -15.068 1.00 90.88 87 GLN A N 1
ATOM 699 C CA . GLN A 1 87 ? 5.120 -0.862 -14.422 1.00 90.88 87 GLN A CA 1
ATOM 700 C C . GLN A 1 87 ? 4.011 -0.155 -13.632 1.00 90.88 87 GLN A C 1
ATOM 702 O O . GLN A 1 87 ? 4.212 0.974 -13.162 1.00 90.88 87 GLN A O 1
ATOM 707 N N . PRO A 1 88 ? 2.855 -0.815 -13.452 1.00 91.25 88 PRO A N 1
ATOM 708 C CA . PRO A 1 88 ? 1.837 -0.349 -12.524 1.00 91.25 88 PRO A CA 1
ATOM 709 C C . PRO A 1 88 ? 2.431 -0.145 -11.125 1.00 91.25 88 PRO A C 1
ATOM 711 O O . PRO A 1 88 ? 3.217 -0.967 -10.650 1.00 91.25 88 PRO A O 1
ATOM 714 N N . SER A 1 89 ? 2.058 0.950 -10.468 1.00 93.75 89 SER A N 1
ATOM 715 C CA . SER A 1 89 ? 2.327 1.139 -9.041 1.00 93.75 89 SER A CA 1
ATOM 716 C C . SER A 1 89 ? 1.448 0.206 -8.207 1.00 93.75 89 SER A C 1
ATOM 718 O O . SER A 1 89 ? 0.471 -0.365 -8.702 1.00 93.75 89 SER A O 1
ATOM 720 N N . TYR A 1 90 ? 1.731 0.096 -6.909 1.00 94.19 90 TYR A N 1
ATOM 721 C CA . TYR A 1 90 ? 0.869 -0.669 -6.009 1.00 94.19 90 TYR A CA 1
ATOM 722 C C . TYR A 1 90 ? -0.564 -0.128 -5.983 1.00 94.19 90 TYR A C 1
ATOM 724 O O . TYR A 1 90 ? -1.516 -0.905 -5.975 1.00 94.19 90 TYR A O 1
ATOM 732 N N . PHE A 1 91 ? -0.740 1.192 -6.047 1.00 94.06 91 PHE A N 1
ATOM 733 C CA . PHE A 1 91 ? -2.071 1.797 -6.124 1.00 94.06 91 PHE A CA 1
ATOM 734 C C . PHE A 1 91 ? -2.793 1.563 -7.449 1.00 94.06 91 PHE A C 1
ATOM 736 O O . PHE A 1 91 ? -4.022 1.537 -7.453 1.00 94.06 91 PHE A O 1
ATOM 743 N N . ASP A 1 92 ? -2.070 1.340 -8.547 1.00 91.94 92 ASP A N 1
ATOM 744 C CA . ASP A 1 92 ? -2.699 0.951 -9.813 1.00 91.94 92 ASP A CA 1
ATOM 745 C C . ASP A 1 92 ? -3.251 -0.485 -9.744 1.00 91.94 92 ASP A C 1
ATOM 747 O O . ASP A 1 92 ? -4.285 -0.774 -10.341 1.00 91.94 92 ASP A O 1
ATOM 751 N N . GLY A 1 93 ? -2.596 -1.377 -8.988 1.00 91.25 93 GLY A N 1
ATOM 752 C CA . GLY A 1 93 ? -3.074 -2.745 -8.735 1.00 91.25 93 GLY A CA 1
ATOM 753 C C . GLY A 1 93 ? -4.152 -2.854 -7.647 1.00 91.25 93 GLY A C 1
ATOM 754 O O . GLY A 1 93 ? -4.933 -3.804 -7.645 1.00 91.25 93 GLY A O 1
ATOM 755 N N . HIS A 1 94 ? -4.218 -1.877 -6.738 1.00 92.19 94 HIS A N 1
ATOM 756 C CA . HIS A 1 94 ? -5.147 -1.843 -5.602 1.00 92.19 94 HIS A CA 1
ATOM 757 C C . HIS A 1 94 ? -5.901 -0.502 -5.536 1.00 92.19 94 HIS A C 1
ATOM 759 O O . HIS A 1 94 ? -5.644 0.324 -4.651 1.00 92.19 94 HIS A O 1
ATOM 765 N N . PRO A 1 95 ? -6.839 -0.253 -6.470 1.00 91.19 95 PRO A N 1
ATOM 766 C CA . PRO A 1 95 ? -7.553 1.021 -6.548 1.00 91.19 95 PRO A CA 1
ATOM 767 C C . PRO A 1 95 ? -8.468 1.274 -5.340 1.00 91.19 95 PRO A C 1
ATOM 769 O O . PRO A 1 95 ? -8.714 2.423 -4.976 1.00 91.19 95 PRO A O 1
ATOM 772 N N . A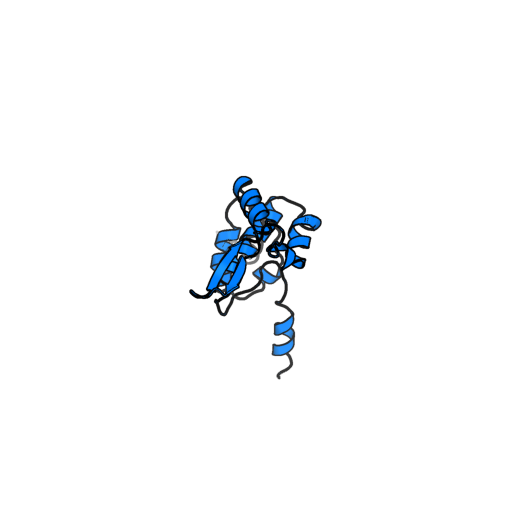SP A 1 96 ? -8.948 0.214 -4.689 1.00 90.44 96 ASP A N 1
ATOM 773 C CA . ASP A 1 96 ? -9.729 0.269 -3.451 1.00 90.44 96 ASP A CA 1
ATOM 774 C C . ASP A 1 96 ? -8.911 0.832 -2.282 1.00 90.44 96 ASP A C 1
ATOM 776 O O . ASP A 1 96 ? -9.356 1.756 -1.597 1.00 90.44 96 ASP A O 1
ATOM 780 N N . LEU A 1 97 ? -7.680 0.344 -2.110 1.00 91.25 97 LEU A N 1
ATOM 781 C CA . LEU A 1 97 ? -6.729 0.897 -1.150 1.00 91.25 97 LEU A CA 1
ATOM 782 C C . LEU A 1 97 ? -6.385 2.346 -1.497 1.00 91.25 97 LEU A C 1
ATOM 784 O O . LEU A 1 97 ? -6.393 3.209 -0.622 1.00 91.25 97 LEU A O 1
ATOM 788 N N . ALA A 1 98 ? -6.100 2.628 -2.771 1.00 92.31 98 ALA A N 1
ATOM 789 C CA . ALA A 1 98 ? -5.742 3.970 -3.220 1.00 92.31 98 ALA A CA 1
ATOM 790 C C . ALA A 1 98 ? -6.851 4.986 -2.906 1.00 92.31 98 ALA A C 1
ATOM 792 O O . ALA A 1 98 ? -6.566 6.092 -2.440 1.00 92.31 98 ALA A O 1
ATOM 793 N N . LYS A 1 99 ? -8.116 4.596 -3.103 1.00 90.38 99 LYS A N 1
ATOM 794 C CA . LYS A 1 99 ? -9.288 5.399 -2.741 1.00 90.38 99 LYS A CA 1
ATOM 795 C C . LYS A 1 99 ? -9.341 5.654 -1.237 1.00 90.38 99 LYS A C 1
ATOM 797 O O . LYS A 1 99 ? -9.447 6.810 -0.835 1.00 90.38 99 LYS A O 1
ATOM 802 N N . GLN A 1 100 ? -9.195 4.620 -0.409 1.00 88.56 100 GLN A N 1
ATOM 803 C CA . GLN A 1 100 ? -9.203 4.792 1.046 1.00 88.56 100 GLN A CA 1
ATOM 804 C C . GLN A 1 100 ? -8.073 5.709 1.527 1.00 88.56 100 GLN A C 1
ATOM 806 O O . GLN A 1 100 ? -8.301 6.604 2.332 1.00 88.56 100 GLN A O 1
ATOM 811 N N . VAL A 1 101 ? -6.868 5.542 0.981 1.00 88.75 101 VAL A N 1
ATOM 812 C CA . VAL A 1 101 ? -5.670 6.305 1.362 1.00 88.75 101 VAL A CA 1
ATOM 813 C C . VAL A 1 101 ? -5.695 7.761 0.883 1.00 88.75 101 VAL A C 1
ATOM 815 O O . VAL A 1 101 ? -5.031 8.606 1.481 1.00 88.75 101 VAL A O 1
ATOM 818 N N . ARG A 1 102 ? -6.386 8.073 -0.219 1.00 86.25 102 ARG A N 1
ATOM 819 C CA . ARG A 1 102 ? -6.403 9.430 -0.801 1.00 86.25 102 ARG A CA 1
ATOM 820 C C . ARG A 1 102 ? -7.669 10.213 -0.482 1.00 86.25 102 ARG A C 1
ATOM 822 O O . ARG A 1 102 ? -7.604 11.433 -0.387 1.00 86.25 102 ARG A O 1
ATOM 829 N N . VAL A 1 103 ? -8.803 9.527 -0.374 1.00 80.06 103 VAL A N 1
ATOM 830 C CA . VAL A 1 103 ? -10.136 10.143 -0.315 1.00 80.06 103 VAL A CA 1
ATOM 831 C C . VAL A 1 103 ? -10.777 9.953 1.055 1.00 80.06 103 VAL A C 1
ATOM 833 O O . VAL A 1 103 ? -11.380 10.883 1.576 1.00 80.06 103 VAL A O 1
ATOM 836 N N . GLU A 1 104 ? -10.653 8.765 1.649 1.00 76.88 104 GLU A N 1
ATOM 837 C CA . GLU A 1 104 ? -11.424 8.400 2.850 1.00 76.88 104 GLU A CA 1
ATOM 838 C C . GLU A 1 104 ? -10.617 8.546 4.147 1.00 76.88 104 GLU A C 1
ATOM 840 O O . GLU A 1 104 ? -11.187 8.681 5.232 1.00 76.88 104 GLU A O 1
ATOM 845 N N . SER A 1 105 ? -9.285 8.569 4.066 1.00 73.69 105 SER A N 1
ATOM 846 C CA . SER A 1 105 ? -8.428 8.800 5.221 1.00 73.69 105 SER A CA 1
ATOM 847 C C . SER A 1 105 ? -8.533 10.260 5.662 1.00 73.69 105 SER A C 1
ATOM 849 O O . SER A 1 105 ? -7.807 11.130 5.183 1.00 73.69 105 SER A O 1
ATOM 851 N N . ALA A 1 106 ? -9.422 10.515 6.620 1.00 70.88 106 ALA A N 1
ATOM 852 C CA . ALA A 1 106 ? -9.601 11.830 7.230 1.00 70.88 106 ALA A CA 1
ATOM 853 C C . ALA A 1 106 ? -8.340 12.345 7.956 1.00 70.88 106 ALA A C 1
ATOM 855 O O . ALA A 1 106 ? -8.225 13.539 8.222 1.00 70.88 106 ALA A O 1
ATOM 856 N N . SER A 1 107 ? -7.394 11.459 8.298 1.00 83.12 107 SER A N 1
ATOM 857 C CA . SER A 1 107 ? -6.198 11.790 9.075 1.00 83.12 107 SER A CA 1
ATOM 858 C C . SER A 1 107 ? -4.936 11.094 8.543 1.00 83.12 107 SER A C 1
ATOM 860 O O . SER A 1 107 ? -4.981 9.976 8.020 1.00 83.12 107 SER A O 1
ATOM 862 N N . LYS A 1 108 ? -3.777 11.745 8.715 1.00 85.50 108 LYS A N 1
ATOM 863 C CA . LYS A 1 108 ? -2.455 11.173 8.402 1.00 85.50 108 LYS A CA 1
ATOM 864 C C . LYS A 1 108 ? -2.156 9.873 9.169 1.00 85.50 108 LYS A C 1
ATOM 866 O O . LYS A 1 108 ? -1.644 8.942 8.546 1.00 85.50 108 LYS A O 1
ATOM 871 N N . PRO A 1 109 ? -2.528 9.739 10.459 1.00 86.88 109 PRO A N 1
ATOM 872 C CA . PRO A 1 109 ? -2.460 8.462 11.162 1.00 86.88 109 PRO A CA 1
ATOM 873 C C . PRO A 1 109 ? -3.215 7.331 10.463 1.00 86.88 109 PRO A C 1
ATOM 875 O O . PRO A 1 109 ? -2.650 6.250 10.328 1.00 86.88 109 PRO A O 1
ATOM 878 N N . ASN A 1 110 ? -4.427 7.583 9.950 1.00 86.25 110 ASN A N 1
ATOM 879 C CA . ASN A 1 110 ? -5.216 6.574 9.230 1.00 86.25 110 ASN A CA 1
ATOM 880 C C . ASN A 1 110 ? -4.547 6.165 7.915 1.00 86.25 110 ASN A C 1
ATOM 882 O O . ASN A 1 110 ? -4.483 4.981 7.592 1.00 86.25 110 ASN A O 1
ATOM 886 N N . GLN A 1 111 ? -4.007 7.137 7.178 1.00 89.62 111 GLN A N 1
ATOM 887 C CA . GLN A 1 111 ? -3.243 6.880 5.958 1.00 89.62 111 GLN A CA 1
ATOM 888 C C . GLN A 1 111 ? -2.020 5.990 6.235 1.00 89.62 111 GLN A C 1
ATOM 890 O O . GLN A 1 111 ? -1.831 4.985 5.549 1.00 89.62 111 GLN A O 1
ATOM 895 N N . LEU A 1 112 ? -1.222 6.302 7.263 1.00 92.00 112 LEU A N 1
ATOM 896 C CA . LEU A 1 112 ? -0.067 5.480 7.641 1.00 92.00 112 LEU A CA 1
ATOM 897 C C . LEU A 1 112 ? -0.486 4.068 8.061 1.00 92.00 112 LEU A C 1
ATOM 899 O O . LEU A 1 112 ? 0.155 3.087 7.697 1.00 92.00 112 LEU A O 1
ATOM 903 N N . ALA A 1 113 ? -1.570 3.967 8.817 1.00 89.75 113 ALA A N 1
ATOM 904 C CA . ALA A 1 113 ? -2.166 2.710 9.224 1.00 89.75 113 ALA A CA 1
ATOM 905 C C . ALA A 1 113 ? -2.504 1.814 8.018 1.00 89.75 113 ALA A C 1
ATOM 907 O O . ALA A 1 113 ? -2.036 0.674 7.949 1.00 89.75 113 ALA A O 1
ATOM 908 N N . LEU A 1 114 ? -3.247 2.339 7.042 1.00 91.38 114 LEU A N 1
ATOM 909 C CA . LEU A 1 114 ? -3.586 1.619 5.811 1.00 91.38 114 LEU A CA 1
ATOM 910 C C . LEU A 1 114 ? -2.333 1.155 5.061 1.00 91.38 114 LEU A C 1
ATOM 912 O O . LEU A 1 114 ? -2.254 0.000 4.646 1.00 91.38 114 LEU A O 1
ATOM 916 N N . LEU A 1 115 ? -1.327 2.027 4.946 1.00 93.56 115 LEU A N 1
ATOM 917 C CA . LEU A 1 115 ? -0.055 1.704 4.300 1.00 93.56 115 LEU A CA 1
ATOM 918 C C . LEU A 1 115 ? 0.703 0.591 5.039 1.00 93.56 115 LEU A C 1
ATOM 920 O O . LEU A 1 115 ? 1.168 -0.354 4.404 1.00 93.56 115 LEU A O 1
ATOM 924 N N . ARG A 1 116 ? 0.786 0.647 6.373 1.00 94.19 116 ARG A N 1
ATOM 925 C CA . ARG A 1 116 ? 1.399 -0.416 7.188 1.00 94.19 116 ARG A CA 1
ATOM 926 C C . ARG A 1 116 ? 0.682 -1.748 7.002 1.00 94.19 116 ARG A C 1
ATOM 928 O O . ARG A 1 116 ? 1.342 -2.762 6.801 1.00 94.19 116 ARG A O 1
ATOM 935 N N . GLY A 1 117 ? -0.650 -1.742 7.043 1.00 92.75 117 GLY A N 1
ATOM 936 C CA . GLY A 1 117 ? -1.455 -2.941 6.814 1.00 92.75 117 GLY A CA 1
ATOM 937 C C . GLY A 1 117 ? -1.250 -3.522 5.414 1.00 92.75 117 GLY A C 1
ATOM 938 O O . GLY A 1 117 ? -1.126 -4.736 5.270 1.00 92.75 117 GLY A O 1
ATOM 939 N N . PHE A 1 118 ? -1.146 -2.662 4.399 1.00 94.12 118 PHE A N 1
ATOM 940 C CA . PHE A 1 118 ? -0.876 -3.064 3.021 1.00 94.12 118 PHE A 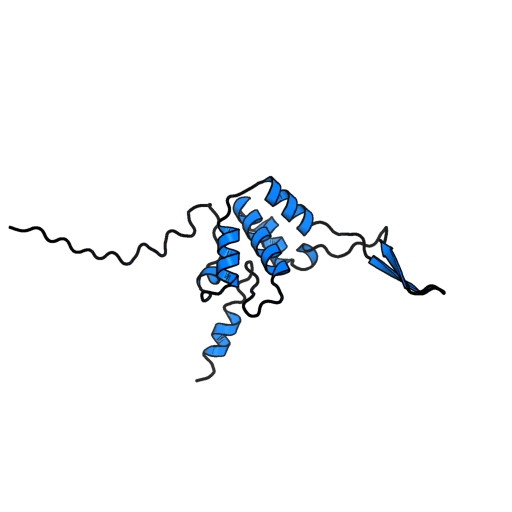CA 1
ATOM 941 C C . PHE A 1 118 ? 0.488 -3.733 2.845 1.00 94.12 118 PHE A C 1
ATOM 943 O O . PHE A 1 118 ? 0.559 -4.854 2.345 1.00 94.12 118 PHE A O 1
ATOM 950 N N . PHE A 1 119 ? 1.569 -3.079 3.277 1.00 94.75 119 PHE A N 1
ATOM 951 C CA . PHE A 1 119 ? 2.912 -3.641 3.123 1.00 94.75 119 PHE A CA 1
ATOM 952 C C . PHE A 1 119 ? 3.122 -4.885 3.989 1.00 94.75 119 PHE A C 1
ATOM 954 O O . PHE A 1 119 ? 3.744 -5.841 3.536 1.00 94.75 119 PHE A O 1
ATOM 961 N N . PHE A 1 120 ? 2.529 -4.932 5.185 1.00 94.62 120 PHE A N 1
ATOM 962 C CA . PHE A 1 120 ? 2.533 -6.151 5.987 1.00 94.62 120 PHE A CA 1
ATOM 963 C C . PHE A 1 120 ? 1.845 -7.308 5.260 1.00 94.62 120 PHE A C 1
ATOM 965 O O . PHE A 1 120 ? 2.391 -8.405 5.194 1.00 94.62 120 PHE A O 1
ATOM 972 N N . TRP A 1 121 ? 0.663 -7.064 4.687 1.00 94.19 121 TRP A N 1
ATOM 973 C CA . TRP A 1 121 ? -0.042 -8.074 3.907 1.00 94.19 121 TRP A CA 1
ATOM 974 C C . TRP A 1 121 ? 0.804 -8.564 2.731 1.00 94.19 121 TRP A C 1
ATOM 976 O O . TRP A 1 121 ? 0.960 -9.769 2.582 1.00 94.19 121 TRP A O 1
ATOM 986 N N . MET A 1 122 ? 1.406 -7.646 1.968 1.00 93.06 122 MET A N 1
ATOM 987 C CA . MET A 1 122 ? 2.306 -7.947 0.846 1.00 93.06 122 MET A CA 1
ATOM 988 C C . MET A 1 122 ? 3.456 -8.887 1.236 1.00 93.06 122 MET A C 1
ATOM 990 O O . MET A 1 122 ? 3.759 -9.834 0.514 1.00 93.06 122 MET A O 1
ATOM 994 N N . GLU A 1 12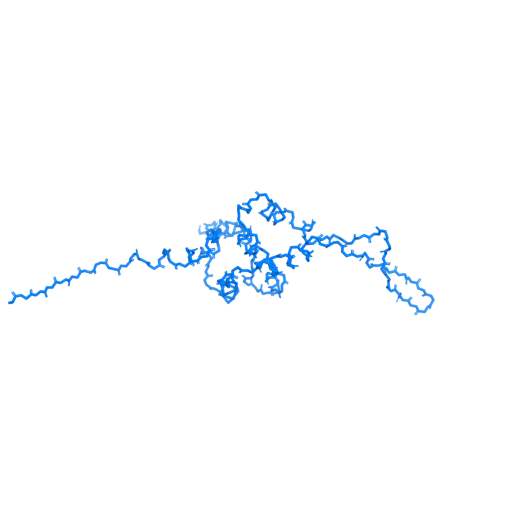3 ? 4.081 -8.650 2.388 1.00 93.25 123 GLU A N 1
ATOM 995 C CA . GLU A 1 123 ? 5.170 -9.488 2.906 1.00 93.25 123 GLU A CA 1
ATOM 996 C C . GLU A 1 123 ? 4.684 -10.862 3.397 1.00 93.25 123 GLU A C 1
ATOM 998 O O . GLU A 1 123 ? 5.473 -11.800 3.488 1.00 93.25 123 GLU A O 1
ATOM 1003 N N . ASN A 1 124 ? 3.388 -10.999 3.691 1.00 92.38 124 ASN A N 1
ATOM 1004 C CA . ASN A 1 124 ? 2.796 -12.173 4.330 1.00 92.38 124 ASN A CA 1
ATOM 1005 C C . ASN A 1 124 ? 1.700 -12.840 3.468 1.00 92.38 124 ASN A C 1
ATOM 1007 O O . ASN A 1 124 ? 0.895 -13.607 3.994 1.00 92.38 124 ASN A O 1
ATOM 1011 N N . ILE A 1 125 ? 1.672 -12.605 2.146 1.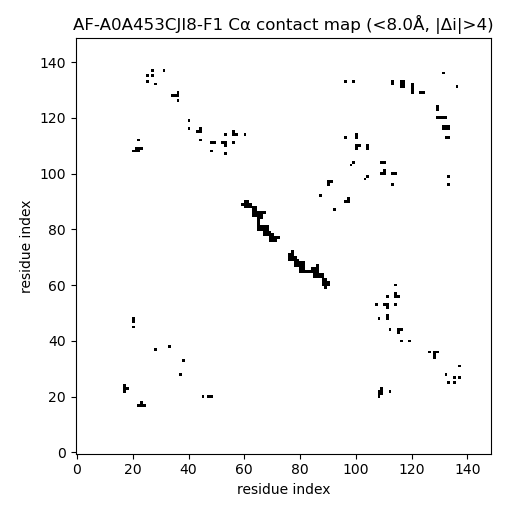00 87.44 125 ILE A N 1
ATOM 1012 C CA . ILE A 1 125 ? 0.652 -13.164 1.227 1.00 87.44 125 ILE A CA 1
ATOM 1013 C C . ILE A 1 125 ? 0.635 -14.704 1.247 1.00 87.44 125 ILE A C 1
ATOM 1015 O O . ILE A 1 125 ? -0.406 -15.312 1.013 1.00 87.44 125 ILE A O 1
ATOM 1019 N N . ALA A 1 126 ? 1.769 -15.347 1.536 1.00 86.88 126 ALA A N 1
ATOM 1020 C CA . ALA A 1 126 ? 1.882 -16.805 1.568 1.00 86.88 126 ALA A CA 1
ATOM 1021 C C . ALA A 1 126 ? 1.280 -17.463 2.829 1.00 86.88 126 ALA A C 1
ATOM 1023 O O . ALA A 1 126 ? 1.194 -18.688 2.885 1.00 86.88 126 ALA A O 1
ATOM 1024 N N . HIS A 1 127 ? 0.874 -16.689 3.843 1.00 85.00 127 HIS A N 1
ATOM 1025 C CA . HIS A 1 127 ? 0.274 -17.236 5.063 1.00 85.00 127 HIS A CA 1
ATOM 1026 C C . HIS A 1 127 ? -1.174 -17.691 4.831 1.00 85.00 127 HIS A C 1
ATOM 1028 O O . HIS A 1 127 ? -1.947 -17.022 4.154 1.00 85.00 127 HIS A O 1
ATOM 1034 N N . HIS A 1 128 ? -1.572 -18.818 5.427 1.00 79.50 128 HIS A N 1
ATOM 1035 C CA . HIS A 1 128 ? -2.904 -19.406 5.221 1.00 79.50 128 HIS A CA 1
ATOM 1036 C C . HIS A 1 128 ? -4.056 -18.581 5.818 1.00 79.50 128 HIS A C 1
ATOM 1038 O O . HIS A 1 128 ? -5.176 -18.637 5.318 1.00 79.50 128 HIS A O 1
ATOM 1044 N N . ASP A 1 129 ? -3.791 -17.817 6.875 1.00 83.50 129 ASP A N 1
ATOM 1045 C CA . ASP A 1 129 ? -4.750 -16.982 7.605 1.00 83.50 129 ASP A CA 1
ATOM 1046 C C . ASP A 1 129 ? -4.696 -15.499 7.194 1.00 83.50 129 ASP A C 1
ATOM 1048 O O . ASP A 1 129 ? -5.361 -14.653 7.805 1.00 83.50 129 ASP A O 1
ATOM 1052 N N . GLN A 1 130 ? -3.917 -15.178 6.154 1.00 86.75 130 GLN A N 1
ATOM 1053 C CA . GLN A 1 130 ? -3.745 -13.812 5.674 1.00 86.75 130 GLN A CA 1
ATOM 1054 C C . GLN A 1 130 ? -5.066 -13.196 5.223 1.00 86.75 130 GLN A C 1
ATOM 1056 O O . GLN A 1 130 ? -5.980 -13.858 4.721 1.00 86.75 130 GLN A O 1
ATOM 1061 N N . PHE A 1 131 ? -5.149 -11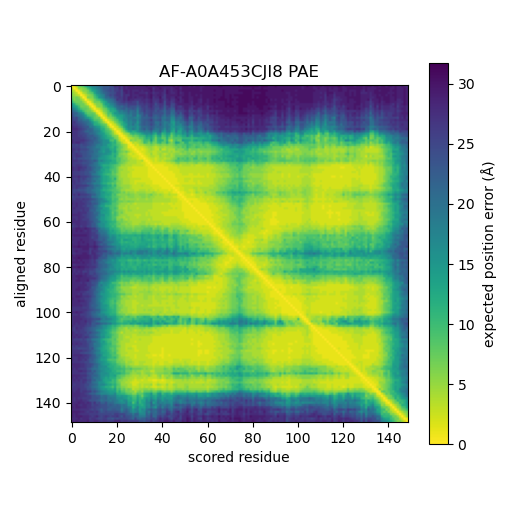.882 5.378 1.00 88.44 131 PHE A N 1
ATOM 1062 C CA . PHE A 1 131 ? -6.248 -11.103 4.841 1.00 88.44 131 PHE A CA 1
ATOM 1063 C C . PHE A 1 131 ? -5.825 -9.690 4.526 1.00 88.44 131 PHE A C 1
ATOM 1065 O O . PHE A 1 131 ? -4.871 -9.179 5.108 1.00 88.44 131 PHE A O 1
ATOM 1072 N N . ARG A 1 132 ? -6.579 -9.051 3.632 1.00 89.75 132 ARG A N 1
ATOM 1073 C CA . ARG A 1 132 ? -6.379 -7.660 3.229 1.00 89.75 132 ARG A CA 1
ATOM 1074 C C . ARG A 1 132 ? -6.948 -6.736 4.309 1.00 89.75 132 ARG A C 1
ATOM 1076 O O . ARG A 1 132 ? -8.168 -6.630 4.397 1.00 89.75 132 ARG A O 1
ATOM 1083 N N . PRO A 1 133 ? -6.125 -6.038 5.115 1.00 87.44 133 PRO A N 1
ATOM 1084 C CA . PRO A 1 133 ? -6.628 -5.293 6.276 1.00 87.44 133 PRO A CA 1
ATOM 1085 C C . PRO A 1 133 ? -7.520 -4.094 5.927 1.00 87.44 133 PRO A C 1
ATOM 1087 O O . PRO A 1 133 ? -8.243 -3.582 6.775 1.00 87.44 133 PRO A O 1
ATOM 1090 N N . TRP A 1 134 ? -7.462 -3.622 4.682 1.00 87.06 134 TRP A N 1
ATOM 1091 C CA . TRP A 1 134 ? -8.269 -2.506 4.184 1.00 87.06 134 TRP A CA 1
ATOM 1092 C C . TRP A 1 134 ? -9.596 -2.958 3.549 1.00 87.06 134 TRP A C 1
ATOM 1094 O O . TRP A 1 134 ? -10.391 -2.116 3.126 1.00 87.06 134 TRP A O 1
ATOM 1104 N N . ARG A 1 135 ? -9.869 -4.272 3.479 1.00 84.88 135 ARG A N 1
ATOM 1105 C CA . ARG A 1 135 ? -11.090 -4.828 2.881 1.00 84.88 135 ARG A CA 1
ATOM 1106 C C . ARG A 1 135 ? -11.835 -5.737 3.841 1.00 84.88 135 ARG A C 1
ATOM 1108 O O . ARG A 1 135 ? -11.290 -6.701 4.367 1.00 84.88 135 ARG A O 1
ATOM 1115 N N . ASP A 1 136 ? -13.134 -5.498 3.946 1.00 76.25 136 ASP A N 1
ATOM 1116 C CA . ASP A 1 136 ? -14.056 -6.404 4.621 1.00 76.25 136 ASP A CA 1
ATOM 1117 C C . ASP A 1 136 ? -14.472 -7.550 3.687 1.00 76.25 136 ASP A C 1
ATOM 1119 O O . ASP A 1 136 ? -15.621 -7.666 3.265 1.00 76.25 136 ASP A O 1
ATOM 1123 N N . ASP A 1 137 ? -13.514 -8.412 3.347 1.00 71.00 137 ASP A N 1
ATOM 1124 C CA . ASP A 1 137 ? -13.820 -9.662 2.646 1.00 71.00 137 ASP A CA 1
ATOM 1125 C C . ASP A 1 137 ? -14.446 -10.695 3.624 1.00 71.00 137 ASP A C 1
ATOM 1127 O O . ASP A 1 137 ? -14.879 -11.768 3.205 1.00 71.00 137 ASP A O 1
ATOM 1131 N N . PHE A 1 138 ? -14.543 -10.365 4.931 1.00 62.00 138 PHE A N 1
ATOM 1132 C CA . PHE A 1 138 ? -14.940 -11.282 6.011 1.00 62.00 138 PHE A CA 1
ATOM 1133 C C . PHE A 1 138 ? -16.399 -11.660 6.102 1.00 62.00 138 PHE A C 1
ATOM 1135 O O . PHE A 1 138 ? -16.751 -12.698 6.669 1.00 62.00 138 PHE A O 1
ATOM 1142 N N . LYS A 1 139 ? -17.242 -10.920 5.404 1.00 55.34 139 LYS A N 1
ATOM 1143 C CA . LYS A 1 139 ? -18.658 -11.249 5.309 1.00 55.34 139 LYS A CA 1
ATOM 1144 C C . LYS A 1 139 ? -18.958 -12.347 4.291 1.00 55.34 139 LYS A C 1
ATOM 1146 O O . LYS A 1 139 ? -19.942 -13.051 4.478 1.00 55.34 139 LYS A O 1
ATOM 1151 N N . GLN A 1 140 ? -18.119 -12.560 3.272 1.00 50.78 140 GLN A N 1
ATOM 1152 C CA . GLN A 1 140 ? -18.442 -13.515 2.201 1.00 50.78 140 GLN A CA 1
ATOM 1153 C C . GLN A 1 140 ? -18.419 -14.979 2.651 1.00 50.78 140 GLN A C 1
ATOM 1155 O O . GLN A 1 140 ? -19.278 -15.748 2.239 1.00 50.78 140 GLN A O 1
ATOM 1160 N N . TYR A 1 141 ? -17.507 -15.363 3.542 1.00 50.78 141 TYR A N 1
ATOM 1161 C CA . TYR A 1 141 ? -17.392 -16.755 4.005 1.00 50.78 141 TYR A CA 1
ATOM 1162 C C . TYR A 1 141 ? -18.168 -17.057 5.296 1.00 50.78 141 TYR A C 1
ATOM 1164 O O . TYR A 1 141 ? -18.326 -18.222 5.649 1.00 50.78 141 TYR A O 1
ATOM 1172 N N . LYS A 1 142 ? -18.722 -16.041 5.979 1.00 50.72 142 LYS A N 1
ATOM 1173 C CA . LYS A 1 142 ? -19.750 -16.266 7.013 1.00 50.72 142 LYS A CA 1
ATOM 1174 C C . LYS A 1 142 ? -21.062 -16.759 6.397 1.00 50.72 142 LYS A C 1
ATOM 1176 O O . LYS A 1 142 ? -21.708 -17.607 6.993 1.00 50.72 142 LYS A O 1
ATOM 1181 N N . VAL A 1 143 ? -21.432 -16.265 5.211 1.00 48.16 143 VAL A N 1
ATOM 1182 C CA . VAL A 1 143 ? -22.679 -16.664 4.533 1.00 48.16 143 VAL A CA 1
ATOM 1183 C C . VAL A 1 143 ? -22.621 -18.129 4.088 1.00 48.16 143 VAL A C 1
ATOM 1185 O O . VAL A 1 143 ? -23.563 -18.874 4.316 1.00 48.16 143 VAL A O 1
ATOM 1188 N N . THR A 1 144 ? -21.480 -18.593 3.578 1.00 45.22 144 THR A N 1
ATOM 1189 C CA . THR A 1 144 ? -21.347 -19.972 3.078 1.00 45.22 144 THR A CA 1
ATOM 1190 C C . THR A 1 144 ? -21.252 -21.040 4.171 1.00 45.22 144 THR A C 1
ATOM 1192 O O . THR A 1 144 ? -21.498 -22.204 3.885 1.00 45.22 144 THR A O 1
ATOM 1195 N N . MET A 1 145 ? -20.875 -20.687 5.408 1.00 43.03 145 MET A N 1
ATOM 1196 C CA . MET A 1 145 ? -20.826 -21.660 6.515 1.00 43.03 145 MET A CA 1
ATOM 1197 C C . MET A 1 145 ? -22.177 -21.860 7.213 1.00 43.03 145 MET A C 1
ATOM 1199 O O . MET A 1 145 ? -22.317 -22.816 7.963 1.00 43.03 145 MET A O 1
ATOM 1203 N N . VAL A 1 146 ? -23.155 -20.977 6.985 1.00 51.56 146 VAL A N 1
ATOM 1204 C CA . VAL A 1 146 ? -24.496 -21.075 7.596 1.00 51.56 146 VAL A CA 1
ATOM 1205 C C . VAL A 1 146 ? -25.489 -21.801 6.674 1.00 51.56 146 VAL A C 1
ATOM 1207 O O . VAL A 1 146 ? -26.543 -22.224 7.126 1.00 51.56 146 VAL A O 1
ATOM 1210 N N . GLU A 1 147 ? -25.157 -21.994 5.394 1.00 47.19 147 GLU A N 1
ATOM 1211 C CA . GLU A 1 147 ? -26.031 -22.653 4.405 1.00 47.19 147 GLU A CA 1
ATOM 1212 C C . GLU A 1 147 ? -25.797 -24.170 4.266 1.00 47.19 147 GLU A C 1
ATOM 1214 O O . GLU A 1 147 ? -26.364 -24.803 3.377 1.00 47.19 147 GLU A O 1
ATOM 1219 N N . ILE A 1 148 ? -24.977 -24.770 5.135 1.00 48.25 148 ILE A N 1
ATOM 1220 C CA . ILE A 1 148 ? -24.771 -26.223 5.192 1.00 48.25 148 ILE A CA 1
ATOM 1221 C C . ILE A 1 148 ? -25.187 -26.711 6.583 1.00 48.25 148 ILE A C 1
ATOM 1223 O O . ILE A 1 148 ? -24.340 -27.048 7.408 1.00 48.25 148 ILE A O 1
ATOM 1227 N N . GLU A 1 149 ? -26.489 -26.713 6.853 1.00 40.50 149 GLU A N 1
ATOM 1228 C CA . GLU A 1 149 ? -27.092 -27.472 7.957 1.00 40.50 149 GLU A CA 1
ATOM 1229 C C . GLU A 1 149 ? -28.422 -28.088 7.511 1.00 40.50 149 GLU A C 1
ATOM 1231 O O . GLU A 1 149 ? -29.212 -27.378 6.843 1.00 40.50 149 GLU A O 1
#

Radius of gyration: 22.13 Å; Cα contacts (8 Å, |Δi|>4): 125; chains: 1; bounding box: 51×39×91 Å

Nearest PDB structures (foldseek):
  7pis-assembly1_F  TM=2.857E-01  e=1.259E-01  Mycoplasmoides pneumoniae M129
  7pio-assembly1_F  TM=2.842E-01  e=3.828E-01  Mycoplasmoides pneumoniae M129
  7paq-assembly1_F  TM=2.934E-01  e=5.439E-01  Mycoplasmoides pneumoniae M129
  4v78-assembly1_AG  TM=2.128E-01  e=6.484E-01  Escherichia coli K-12
  7nql-assembly1_AG  TM=2.481E-01  e=1.234E+00  Sus scrofa

Mean predicted aligned error: 11.74 Å

pLDDT: mean 78.35, std 19.54, range [34.38, 95.5]

Foldseek 3Di:
DDDDDDDPPDPDPVPPLQPPAPADFDCLLVVDPDDPLSVVLSVLLPDHDDPVLLVVLVCQQQDFAFDWDWDQDPVGIDIDGDPPDTHDGNCSVVVLLVCCLPPVPPDSSNNSSLSSQQVSLVVCVVDPSGDRRSDNPVVPVVVVVVPPD

Organism: Aegilops tauschii subsp. strangulata (NCBI:txid200361)

Secondary structure (DSSP, 8-state):
----------SSTTSSSSTTSS----HHHHHSPP-HHHHHHHHHHTSPP-HHHHHHHHHHHH--PEEEEEEEETTEEEEEEEEEEEPPPHHHH-HHHHHIIIII--SHHHHHHHHHHHHHHHHTTTSTT---TT--THHHHHHHHHS--